Protein AF-A0A3D4UGI2-F1 (afdb_monomer)

Sequence (149 aa):
MNTDSVNMPDHPDFLCVGAQKAATSWLYGSLKRLPGLFLPVVKESHFFRETSVTPFAWAGGLRRGQSEKLLGVYRQRSDLTGEHRHIEAQLRHYSAELVDEAWYRQVFSFAEPGDLRGEVCPSYFGLPAYDIERVNAINPEVRIVLLVR

Radius of gyration: 15.58 Å; Cα contacts (8 Å, |Δi|>4): 209; chains: 1; bounding box: 32×45×43 Å

Foldseek 3Di:
DDPPPVPQFLAAQAEAQDAPPLCLVVVLVVQCPDPQADEQPQAALCVLQCPPPDHDPCNLVSQQVSLVVVLVVLVVCPPDDPVSVLNNVSSVLSNDPDDDVVSSSNSRVSDDPRHRYYHYHNNRVPRDPVSVVVSCVSPVSYHYHYRDD

Nearest PDB structures (foldseek):
  5txv-assembly4_V  TM=3.481E-01  e=2.092E+00  Escherichia coli K-12
  3qen-assembly1_A  TM=3.945E-01  e=4.616E+00  Homo sapiens
  9emk-assembly3_E  TM=4.107E-01  e=5.788E+00  Legionella pneumophila subsp. pneumophila
  6xxv-assembly1_C  TM=2.307E-01  e=4.123E+00  Homo sapiens

Structure (mmCIF, N/CA/C/O backbone):
data_AF-A0A3D4UGI2-F1
#
_entry.id   AF-A0A3D4UGI2-F1
#
loop_
_atom_site.group_PDB
_atom_site.id
_atom_site.type_symbol
_atom_site.label_atom_id
_atom_site.label_alt_id
_atom_site.label_comp_id
_atom_site.label_asym_id
_atom_site.label_entity_id
_atom_site.label_seq_id
_atom_site.pdbx_PDB_ins_code
_atom_site.Cartn_x
_atom_site.Cartn_y
_atom_site.Cartn_z
_atom_site.occupancy
_atom_site.B_iso_or_equiv
_atom_site.auth_seq_id
_atom_site.auth_comp_id
_atom_site.auth_asym_id
_atom_site.auth_atom_id
_atom_site.pdbx_PDB_model_num
ATOM 1 N N . MET A 1 1 ? 0.556 -27.754 25.413 1.00 35.12 1 MET A N 1
ATOM 2 C CA . MET A 1 1 ? -0.540 -26.792 25.175 1.00 35.12 1 MET A CA 1
ATOM 3 C C . MET A 1 1 ? -0.202 -26.089 23.876 1.00 35.12 1 MET A C 1
ATOM 5 O O . MET A 1 1 ? 0.853 -25.475 23.814 1.00 35.12 1 MET A O 1
ATOM 9 N N . ASN A 1 2 ? -0.991 -26.329 22.828 1.00 32.75 2 ASN A N 1
ATOM 10 C CA . ASN A 1 2 ? -0.714 -25.872 21.467 1.00 32.75 2 ASN A CA 1
ATOM 11 C C . ASN A 1 2 ? -0.847 -24.346 21.409 1.00 32.75 2 ASN A C 1
ATOM 13 O O . ASN A 1 2 ? -1.931 -23.817 21.641 1.00 32.75 2 ASN A O 1
ATOM 17 N N . THR A 1 3 ? 0.247 -23.642 21.134 1.00 37.59 3 THR A N 1
ATOM 18 C CA . THR A 1 3 ? 0.212 -22.234 20.732 1.00 37.59 3 THR A CA 1
ATOM 19 C C . THR A 1 3 ? -0.041 -22.185 19.232 1.00 37.59 3 THR A C 1
ATOM 21 O O . THR A 1 3 ? 0.847 -21.836 18.461 1.00 37.59 3 THR A O 1
ATOM 24 N N . ASP A 1 4 ? -1.254 -22.545 18.817 1.00 41.31 4 ASP A N 1
ATOM 25 C CA . ASP A 1 4 ? -1.754 -22.139 17.506 1.00 41.31 4 ASP A CA 1
ATOM 26 C C . ASP A 1 4 ? -2.159 -20.669 17.633 1.00 41.31 4 ASP A C 1
ATOM 28 O O . ASP A 1 4 ? -3.335 -20.313 17.717 1.00 41.31 4 ASP A O 1
ATOM 32 N N . SER A 1 5 ? -1.159 -19.789 17.734 1.00 43.00 5 SER A N 1
ATOM 33 C CA . SER A 1 5 ? -1.357 -18.391 17.386 1.00 43.00 5 SER A CA 1
ATOM 34 C C . SER A 1 5 ? -1.862 -18.405 15.952 1.00 43.00 5 SER A C 1
ATOM 36 O O . SER A 1 5 ? -1.110 -18.782 15.054 1.00 43.00 5 SER A O 1
ATOM 38 N N . VAL A 1 6 ? -3.140 -18.082 15.747 1.00 47.91 6 VAL A N 1
ATOM 39 C CA . VAL A 1 6 ? -3.711 -17.883 14.415 1.00 47.91 6 VAL A CA 1
ATOM 40 C C . VAL A 1 6 ? -2.777 -16.916 13.699 1.00 47.91 6 VAL A C 1
ATOM 42 O O . VAL A 1 6 ? -2.725 -15.738 14.050 1.00 47.91 6 VAL A O 1
ATOM 45 N N . ASN A 1 7 ? -1.964 -17.436 12.778 1.00 53.19 7 ASN A N 1
ATOM 46 C CA . ASN A 1 7 ? -1.005 -16.641 12.033 1.00 53.19 7 ASN A CA 1
ATOM 47 C C . ASN A 1 7 ? -1.842 -15.806 11.069 1.00 53.19 7 ASN A C 1
ATOM 49 O O . ASN A 1 7 ? -2.235 -16.285 10.004 1.00 53.19 7 ASN A O 1
ATOM 53 N N . MET A 1 8 ? -2.266 -14.623 11.518 1.00 57.88 8 MET A N 1
ATOM 54 C CA . MET A 1 8 ? -3.072 -13.744 10.689 1.00 57.88 8 MET A CA 1
ATOM 55 C C . MET A 1 8 ? -2.251 -13.405 9.450 1.00 57.88 8 MET A C 1
ATOM 57 O O . MET A 1 8 ? -1.097 -13.005 9.601 1.00 57.88 8 MET A O 1
ATOM 61 N N . PRO A 1 9 ? -2.808 -13.577 8.239 1.00 66.81 9 PRO A N 1
ATOM 62 C CA . PRO A 1 9 ? -2.036 -13.297 7.047 1.00 66.81 9 PRO A CA 1
ATOM 63 C C . PRO A 1 9 ? -1.581 -11.833 7.059 1.00 66.81 9 PRO A C 1
ATOM 65 O O . PRO A 1 9 ? -2.352 -10.912 7.328 1.00 66.81 9 PRO A O 1
ATOM 68 N N . ASP A 1 10 ? -0.307 -11.619 6.798 1.00 86.19 10 ASP A N 1
ATOM 69 C CA . ASP A 1 10 ? 0.351 -10.320 6.855 1.00 86.19 10 ASP A CA 1
ATOM 70 C C . ASP A 1 10 ? 0.540 -9.754 5.442 1.00 86.19 10 ASP A C 1
ATOM 72 O O . ASP A 1 10 ? 1.490 -9.049 5.159 1.00 86.19 10 ASP A O 1
ATOM 76 N N . HIS A 1 11 ? -0.356 -10.066 4.510 1.00 94.88 11 HIS A N 1
ATOM 77 C CA . HIS A 1 11 ? -0.230 -9.695 3.101 1.00 94.88 11 HIS A CA 1
ATOM 78 C C . HIS A 1 11 ? -1.545 -9.105 2.568 1.00 94.88 11 HIS A C 1
ATOM 80 O O . HIS A 1 11 ? -2.608 -9.332 3.155 1.00 94.88 11 HIS A O 1
ATOM 86 N N . PRO A 1 12 ? -1.525 -8.371 1.441 1.00 97.31 12 PRO A N 1
ATOM 87 C CA . PRO A 1 12 ? -2.756 -7.879 0.838 1.00 97.31 12 PRO A CA 1
ATOM 88 C C . PRO A 1 12 ? -3.548 -9.033 0.213 1.00 97.31 12 PRO A C 1
ATOM 90 O O . PRO A 1 12 ? -2.983 -9.922 -0.426 1.00 97.31 12 PRO A O 1
ATOM 93 N N . ASP A 1 13 ? -4.870 -8.996 0.347 1.00 97.81 13 ASP A N 1
ATOM 94 C CA . ASP A 1 13 ? -5.799 -9.877 -0.371 1.00 97.81 13 ASP A CA 1
ATOM 95 C C . ASP A 1 13 ? -6.139 -9.323 -1.761 1.00 97.81 13 ASP A C 1
ATOM 97 O O . ASP A 1 13 ? -6.565 -10.067 -2.650 1.00 97.81 13 ASP A O 1
ATOM 101 N N . PHE A 1 14 ? -5.960 -8.013 -1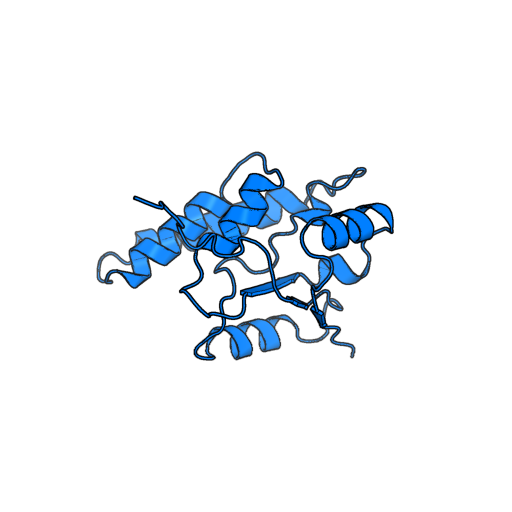.960 1.00 98.31 14 PHE A N 1
ATOM 102 C CA . PHE A 1 14 ? -6.104 -7.370 -3.259 1.00 98.31 14 PHE A CA 1
ATOM 103 C C . PHE A 1 14 ? -5.162 -6.178 -3.467 1.00 98.31 14 PHE A C 1
ATOM 105 O O . PHE A 1 14 ? -4.797 -5.464 -2.533 1.00 98.31 14 PHE A O 1
ATOM 112 N N . LEU A 1 15 ? -4.833 -5.914 -4.732 1.00 98.50 15 LEU A N 1
ATOM 113 C CA . LEU A 1 15 ? -4.073 -4.746 -5.171 1.00 98.50 15 LEU A CA 1
ATOM 114 C C . LEU A 1 15 ? -4.861 -3.978 -6.233 1.00 98.50 15 LEU A C 1
ATOM 116 O O . LEU A 1 15 ? -5.137 -4.496 -7.312 1.00 98.50 15 LEU A O 1
ATOM 120 N N . CYS A 1 16 ? -5.177 -2.712 -5.967 1.00 98.25 16 CYS A N 1
ATOM 121 C CA . CYS A 1 16 ? -5.625 -1.780 -6.995 1.00 98.25 16 CYS A CA 1
ATOM 122 C C . CYS A 1 16 ? -4.404 -1.140 -7.661 1.00 98.25 16 CYS A C 1
ATOM 124 O O . CYS A 1 16 ? -3.851 -0.149 -7.168 1.00 98.25 16 CYS A O 1
ATOM 126 N N . VAL A 1 17 ? -3.996 -1.709 -8.794 1.00 97.75 17 VAL A N 1
ATOM 127 C CA . VAL A 1 17 ? -2.712 -1.399 -9.442 1.00 97.75 17 VAL A CA 1
ATOM 128 C C . VAL A 1 17 ? -2.755 -0.177 -10.347 1.00 97.75 17 VAL A C 1
ATOM 130 O O . VAL A 1 17 ? -1.709 0.296 -10.772 1.00 97.75 17 VAL A O 1
ATOM 133 N N . GLY A 1 18 ? -3.931 0.383 -10.629 1.00 94.25 18 GLY A N 1
ATOM 134 C CA . GLY A 1 18 ? -4.053 1.590 -11.439 1.00 94.25 18 GLY A CA 1
ATOM 135 C C . GLY A 1 18 ? -5.311 1.600 -12.278 1.00 94.25 18 GLY A C 1
ATOM 136 O O . GLY A 1 18 ? -6.271 0.939 -11.902 1.00 94.25 18 GLY A O 1
ATOM 137 N N . ALA A 1 19 ? -5.337 2.352 -13.376 1.00 94.69 19 ALA A N 1
ATOM 138 C CA . ALA A 1 19 ? -4.281 3.220 -13.898 1.00 94.69 19 ALA A CA 1
ATOM 139 C C . ALA A 1 19 ? -4.194 4.568 -13.154 1.00 94.69 19 ALA A C 1
ATOM 141 O O . ALA A 1 19 ? -5.114 5.009 -12.452 1.00 94.69 19 ALA A O 1
ATOM 142 N N . GLN A 1 20 ? -3.061 5.258 -13.305 1.00 93.44 20 GLN A N 1
ATOM 143 C CA . GLN A 1 20 ? -2.950 6.649 -12.865 1.00 93.44 20 GLN A CA 1
ATOM 144 C C . GLN A 1 20 ? -4.040 7.503 -13.524 1.00 93.44 20 GLN A C 1
ATOM 146 O O . GLN A 1 20 ? -4.382 7.312 -14.685 1.00 93.44 20 GLN A O 1
ATOM 151 N N . LYS A 1 21 ? -4.590 8.460 -12.765 1.00 94.31 21 LYS A N 1
ATOM 152 C CA . LYS A 1 21 ? -5.687 9.350 -13.199 1.00 94.31 21 LYS A CA 1
ATOM 153 C C . LYS A 1 21 ? -7.021 8.644 -13.526 1.00 94.31 21 LYS A C 1
ATOM 155 O O . LYS A 1 21 ? -7.979 9.329 -13.877 1.00 94.31 21 LYS A O 1
ATOM 160 N N . ALA A 1 22 ? -7.152 7.341 -13.264 1.00 96.62 22 ALA A N 1
ATOM 161 C CA . ALA A 1 22 ? -8.402 6.581 -13.386 1.00 96.62 22 ALA A CA 1
ATOM 162 C C . ALA A 1 22 ? -9.242 6.563 -12.085 1.00 96.62 22 ALA A C 1
ATOM 164 O O . ALA A 1 22 ? -9.841 5.559 -11.728 1.00 96.62 22 ALA A O 1
ATOM 165 N N . ALA A 1 23 ? -9.258 7.671 -11.330 1.00 96.12 23 ALA A N 1
ATOM 166 C CA . ALA A 1 23 ? -10.054 7.836 -10.099 1.00 96.12 23 ALA A CA 1
ATOM 167 C C . ALA A 1 23 ? -9.755 6.857 -8.935 1.00 96.12 23 ALA A C 1
ATOM 169 O O . ALA A 1 23 ? -10.556 6.706 -8.013 1.00 96.12 23 ALA A O 1
ATOM 170 N N . THR A 1 24 ? -8.556 6.274 -8.881 1.00 97.19 24 THR A N 1
ATOM 171 C CA . THR A 1 24 ? -8.130 5.371 -7.789 1.00 97.19 24 THR A CA 1
ATOM 172 C C . THR A 1 24 ? -8.126 6.020 -6.399 1.00 97.19 24 THR A C 1
ATOM 174 O O . THR A 1 24 ? -8.302 5.334 -5.397 1.00 97.19 24 THR A O 1
ATOM 177 N N . SER A 1 25 ? -7.967 7.346 -6.300 1.00 96.69 25 SER A N 1
ATOM 178 C CA . SER A 1 25 ? -8.119 8.071 -5.027 1.00 96.69 25 SER A CA 1
ATOM 179 C C . SER A 1 25 ? -9.568 8.098 -4.530 1.00 96.69 25 SER A C 1
ATOM 181 O O . SER A 1 25 ? -9.789 8.003 -3.325 1.00 96.69 25 SER A O 1
ATOM 183 N N . TRP A 1 26 ? -10.550 8.196 -5.436 1.00 97.31 26 TRP A N 1
ATOM 184 C CA . TRP A 1 26 ? -11.964 8.086 -5.067 1.00 97.31 26 TRP A CA 1
ATOM 185 C C . TRP A 1 26 ? -12.276 6.667 -4.591 1.00 97.31 26 TRP A C 1
ATOM 187 O O . TRP A 1 26 ? -12.860 6.510 -3.523 1.00 97.31 26 TRP A O 1
ATOM 197 N N . LEU A 1 27 ? -11.799 5.646 -5.319 1.00 97.19 27 LEU A N 1
ATOM 198 C CA . LEU A 1 27 ? -11.950 4.247 -4.911 1.00 97.19 27 LEU A CA 1
ATOM 199 C C . LEU A 1 27 ? -11.351 4.001 -3.521 1.00 97.19 27 LEU A C 1
ATOM 201 O O . LEU A 1 27 ? -12.039 3.468 -2.660 1.00 97.19 27 LEU A O 1
ATOM 205 N N . TYR A 1 28 ? -10.106 4.436 -3.286 1.00 98.06 28 TYR A N 1
ATOM 206 C CA . TYR A 1 28 ? -9.448 4.332 -1.979 1.00 98.06 28 TYR A CA 1
ATOM 207 C C . TYR A 1 28 ? -10.313 4.941 -0.868 1.00 98.06 28 TYR A C 1
ATOM 209 O O . TYR A 1 28 ? -10.568 4.293 0.143 1.00 98.06 28 TYR A O 1
ATOM 217 N N . GLY A 1 29 ? -10.813 6.165 -1.071 1.00 97.38 29 GLY A N 1
ATOM 218 C CA . GLY A 1 29 ? -11.670 6.830 -0.093 1.00 97.38 29 GLY A CA 1
ATOM 219 C C . GLY A 1 29 ? -12.982 6.086 0.158 1.00 97.38 29 GLY A C 1
ATOM 220 O O . GLY A 1 29 ? -13.425 6.018 1.300 1.00 97.38 29 GLY A O 1
ATOM 221 N N . SER A 1 30 ? -13.600 5.529 -0.884 1.00 97.19 30 SER A N 1
ATOM 222 C CA . SER A 1 30 ? -14.836 4.749 -0.772 1.00 97.19 30 SER A CA 1
ATOM 223 C C . SER A 1 30 ? -14.628 3.426 -0.042 1.00 97.19 30 SER A C 1
ATOM 225 O O . SER A 1 30 ? -15.374 3.144 0.891 1.00 97.19 30 SER A O 1
ATOM 227 N N . LEU A 1 31 ? -13.596 2.661 -0.407 1.00 97.00 31 LEU A N 1
ATOM 228 C CA . LEU A 1 31 ? -13.285 1.370 0.210 1.00 97.00 31 LEU A CA 1
ATOM 229 C C . LEU A 1 31 ? -12.904 1.516 1.684 1.00 97.00 31 LEU A C 1
ATOM 231 O O . LEU A 1 31 ? -13.389 0.755 2.508 1.00 97.00 31 LEU A O 1
ATOM 235 N N . LYS A 1 32 ? -12.111 2.536 2.037 1.00 95.06 32 LYS A N 1
ATOM 236 C CA . LYS A 1 32 ? -11.637 2.759 3.415 1.00 95.06 32 LYS A CA 1
ATOM 237 C C . LYS A 1 32 ? -12.761 2.984 4.440 1.00 95.06 32 LYS A C 1
ATOM 239 O O . LYS A 1 32 ? -12.519 2.899 5.635 1.00 95.06 32 LYS A O 1
ATOM 244 N N . ARG A 1 33 ? -13.978 3.319 3.994 1.00 94.56 33 ARG A N 1
ATOM 245 C CA . ARG A 1 33 ? -15.149 3.508 4.869 1.00 94.56 33 ARG A CA 1
ATOM 246 C C . ARG A 1 33 ? -16.001 2.248 5.028 1.00 94.56 33 ARG A C 1
ATOM 248 O O . ARG A 1 33 ? -16.984 2.292 5.764 1.00 94.56 33 ARG A O 1
ATOM 255 N N . LEU A 1 34 ? -15.692 1.173 4.305 1.00 95.69 34 LEU A N 1
ATOM 256 C CA . LEU A 1 34 ? -16.458 -0.064 4.385 1.00 95.69 34 LEU A CA 1
ATOM 257 C C . LEU A 1 34 ? -16.048 -0.853 5.637 1.00 95.69 34 LEU A C 1
ATOM 259 O O . LEU A 1 34 ? -14.851 -1.013 5.875 1.00 95.69 34 LEU A O 1
ATOM 263 N N . PRO A 1 35 ? -17.009 -1.362 6.429 1.00 95.88 35 PRO A N 1
ATOM 264 C CA . PRO A 1 35 ? -16.692 -2.270 7.525 1.00 95.88 35 PRO A CA 1
ATOM 265 C C . PRO A 1 35 ? -16.126 -3.586 6.972 1.00 95.88 35 PRO A C 1
ATOM 267 O O . PRO A 1 35 ? -16.569 -4.053 5.921 1.00 95.88 35 PRO A O 1
ATOM 270 N N . GLY A 1 36 ? -15.176 -4.195 7.685 1.00 95.75 36 GLY A N 1
ATOM 271 C CA . GLY A 1 36 ? -14.553 -5.456 7.267 1.00 95.75 36 GLY A CA 1
ATOM 272 C C . GLY A 1 36 ? -13.479 -5.305 6.183 1.00 95.75 36 GLY A C 1
ATOM 273 O O . GLY A 1 36 ? -13.140 -6.289 5.525 1.00 95.75 36 GLY A O 1
ATOM 274 N N . LEU A 1 37 ? -12.991 -4.086 5.920 1.00 96.44 37 LEU A N 1
ATOM 275 C CA . LEU A 1 37 ? -11.967 -3.817 4.912 1.00 96.44 37 LEU A CA 1
ATOM 276 C C . LEU A 1 37 ? -10.871 -2.918 5.482 1.00 96.44 37 LEU A C 1
ATOM 278 O O . LEU A 1 37 ? -11.123 -1.794 5.916 1.00 96.44 37 LEU A O 1
ATOM 282 N N . PHE A 1 38 ? -9.630 -3.385 5.380 1.00 97.25 38 PHE A N 1
ATOM 283 C CA . PHE A 1 38 ? -8.445 -2.644 5.782 1.00 97.25 38 PHE A CA 1
ATOM 284 C C . PHE A 1 38 ? -7.709 -2.056 4.570 1.00 97.25 38 PHE A C 1
ATOM 286 O O . PHE A 1 38 ? -7.304 -2.769 3.647 1.00 97.25 38 PHE A O 1
ATOM 293 N N . LEU A 1 39 ? -7.485 -0.738 4.601 1.00 97.75 39 LEU A N 1
ATOM 294 C CA . LEU A 1 39 ? -6.547 -0.033 3.725 1.00 97.75 39 LEU A CA 1
ATOM 295 C C . LEU A 1 39 ? -5.583 0.801 4.578 1.00 97.75 39 LEU A C 1
ATOM 297 O O . LEU A 1 39 ? -6.058 1.593 5.404 1.00 97.75 39 LEU A O 1
ATOM 301 N N . PRO A 1 40 ? -4.262 0.729 4.330 1.00 95.94 40 PRO A N 1
ATOM 302 C CA . PRO A 1 40 ? -3.289 1.525 5.064 1.00 95.94 40 PRO A CA 1
ATOM 303 C C . PRO A 1 40 ? -3.576 3.023 4.996 1.00 95.94 40 PRO A C 1
ATOM 305 O O . PRO A 1 40 ? -4.082 3.547 3.994 1.00 95.94 40 PRO A O 1
ATOM 308 N N . VAL A 1 41 ? -3.224 3.745 6.062 1.00 95.25 41 VAL A N 1
ATOM 309 C CA . VAL A 1 41 ? -3.438 5.199 6.145 1.00 95.25 41 VAL A CA 1
ATOM 310 C C . VAL A 1 41 ? -2.656 5.956 5.072 1.00 95.25 41 VAL A C 1
ATOM 312 O O . VAL A 1 41 ? -3.165 6.940 4.531 1.00 95.25 41 VAL A O 1
ATOM 315 N N . VAL A 1 42 ? -1.460 5.478 4.734 1.00 95.88 42 VAL A N 1
ATOM 316 C CA . VAL A 1 42 ? -0.664 5.998 3.622 1.00 95.88 42 VAL A CA 1
ATOM 317 C C . VAL A 1 42 ? -1.072 5.262 2.349 1.00 95.88 42 VAL A C 1
ATOM 319 O O . VAL A 1 42 ? -0.792 4.077 2.175 1.00 95.88 42 VAL A O 1
ATOM 322 N N . LYS A 1 43 ? -1.756 5.974 1.450 1.00 95.19 43 LYS A N 1
ATOM 323 C CA . LYS A 1 43 ? -2.071 5.467 0.112 1.00 95.19 43 LYS A CA 1
ATOM 324 C C . LYS A 1 43 ? -0.783 5.417 -0.716 1.00 95.19 43 LYS A C 1
ATOM 326 O O . LYS A 1 43 ? 0.030 6.325 -0.629 1.00 95.19 43 LYS A O 1
ATOM 331 N N . GLU A 1 44 ? -0.659 4.408 -1.577 1.00 96.06 44 GLU A N 1
ATOM 332 C CA . GLU A 1 44 ? 0.504 4.207 -2.449 1.00 96.06 44 GLU A CA 1
ATOM 333 C C . GLU A 1 44 ? 1.803 4.023 -1.639 1.00 96.06 44 GLU A C 1
ATOM 335 O O . GLU A 1 44 ? 2.637 4.918 -1.561 1.00 96.06 44 GLU A O 1
ATOM 340 N N . SER A 1 45 ? 1.998 2.837 -1.044 1.00 94.94 45 SER A N 1
ATOM 341 C CA . SER A 1 45 ? 3.262 2.512 -0.357 1.00 94.94 45 SER A CA 1
ATOM 342 C C . SER A 1 45 ? 4.466 2.589 -1.298 1.00 94.94 45 SER A C 1
ATOM 344 O O . SER A 1 45 ? 5.572 2.881 -0.860 1.00 94.94 45 SER A O 1
ATOM 346 N N . HIS A 1 46 ? 4.241 2.332 -2.590 1.00 96.50 46 HIS A N 1
ATOM 347 C CA . HIS A 1 46 ? 5.274 2.229 -3.614 1.00 96.50 46 HIS A CA 1
ATOM 348 C C . HIS A 1 46 ? 6.333 1.159 -3.309 1.00 96.50 46 HIS A C 1
ATOM 350 O O . HIS A 1 46 ? 7.400 1.183 -3.920 1.00 96.50 46 HIS A O 1
ATOM 356 N N . PHE A 1 47 ? 6.034 0.191 -2.436 1.00 97.44 47 PHE A N 1
ATOM 357 C CA . PHE A 1 47 ? 6.967 -0.843 -1.993 1.00 97.44 47 PHE A CA 1
ATOM 358 C C . PHE A 1 47 ? 7.669 -1.551 -3.158 1.00 97.44 47 PHE A C 1
ATOM 360 O O . PHE A 1 47 ? 8.898 -1.564 -3.224 1.00 97.44 47 PHE A O 1
ATOM 367 N N . PHE A 1 48 ? 6.908 -2.064 -4.131 1.00 96.88 48 PHE A N 1
ATOM 368 C CA . PHE A 1 48 ? 7.483 -2.769 -5.284 1.00 96.88 48 PHE A CA 1
ATOM 369 C C . PHE A 1 48 ? 8.251 -1.846 -6.238 1.00 96.88 48 PHE A C 1
ATOM 371 O O . PHE A 1 48 ? 9.073 -2.319 -7.008 1.00 96.88 48 PHE A O 1
ATOM 378 N N . ARG A 1 49 ? 8.028 -0.524 -6.191 1.00 95.56 49 ARG A N 1
ATOM 379 C CA . ARG A 1 49 ? 8.811 0.456 -6.967 1.00 95.56 49 ARG A CA 1
ATOM 380 C C . ARG A 1 49 ? 10.104 0.848 -6.263 1.00 95.56 49 ARG A C 1
ATOM 382 O O . ARG A 1 49 ? 11.109 1.084 -6.927 1.00 95.56 49 ARG A O 1
ATOM 389 N N . GLU A 1 50 ? 10.069 0.930 -4.940 1.00 95.50 50 GLU A N 1
ATOM 390 C CA . GLU A 1 50 ? 11.214 1.262 -4.095 1.00 95.50 50 GLU A CA 1
ATOM 391 C C . GLU A 1 50 ? 12.207 0.102 -3.995 1.00 95.50 50 GLU A C 1
ATOM 393 O O . GLU A 1 50 ? 13.410 0.315 -4.050 1.00 95.50 50 GLU A O 1
ATOM 398 N N . THR A 1 51 ? 11.701 -1.125 -3.903 1.00 94.88 51 THR A N 1
ATOM 399 C CA . THR A 1 51 ? 12.512 -2.342 -3.737 1.00 94.88 51 THR A CA 1
ATOM 400 C C . THR A 1 51 ? 12.712 -3.114 -5.039 1.00 94.88 51 THR A C 1
ATOM 402 O O . THR A 1 51 ? 13.125 -4.270 -5.018 1.00 94.88 51 THR A O 1
ATOM 405 N N . SER A 1 52 ? 12.344 -2.517 -6.174 1.00 92.31 52 SER A N 1
ATOM 406 C CA . SER A 1 52 ? 12.552 -3.099 -7.502 1.00 92.31 52 SER A CA 1
ATOM 407 C C . SER A 1 52 ? 14.042 -3.359 -7.753 1.00 92.31 52 SER A C 1
ATOM 409 O O . SER A 1 52 ? 14.890 -2.667 -7.194 1.00 92.31 52 SER A O 1
ATOM 411 N N . VAL A 1 53 ? 14.382 -4.288 -8.652 1.00 87.06 53 VAL A N 1
ATOM 412 C CA . VAL A 1 53 ? 15.775 -4.477 -9.117 1.00 87.06 53 VAL A CA 1
ATOM 413 C C . VAL A 1 53 ? 16.334 -3.181 -9.713 1.00 87.06 53 VAL A C 1
ATOM 415 O O . VAL A 1 53 ? 17.521 -2.888 -9.576 1.00 87.06 53 VAL A O 1
ATOM 418 N N . THR A 1 54 ? 15.467 -2.374 -10.332 1.00 86.31 54 THR A N 1
ATOM 419 C CA . THR A 1 54 ? 15.769 -1.000 -10.746 1.00 86.31 54 THR A CA 1
ATOM 420 C C . THR A 1 54 ? 14.893 -0.021 -9.956 1.00 86.31 54 THR A C 1
ATOM 422 O O . THR A 1 54 ? 13.818 0.352 -10.439 1.00 86.31 54 THR A O 1
ATOM 425 N N . PRO A 1 55 ? 15.306 0.381 -8.736 1.00 87.94 55 PRO A N 1
ATOM 426 C CA . PRO A 1 55 ? 14.506 1.239 -7.873 1.00 87.94 55 PRO A CA 1
ATOM 427 C C . PRO A 1 55 ? 14.170 2.580 -8.511 1.00 87.94 55 PRO A C 1
ATOM 429 O O . PRO A 1 55 ? 15.015 3.245 -9.116 1.00 87.94 55 PRO A O 1
ATOM 432 N N . PHE A 1 56 ? 12.948 3.043 -8.279 1.00 89.88 56 PHE A N 1
ATOM 433 C CA . PHE A 1 56 ? 12.588 4.420 -8.578 1.00 89.88 56 PHE A CA 1
ATOM 434 C C . PHE A 1 56 ? 13.002 5.315 -7.411 1.00 89.88 56 PHE A C 1
ATOM 436 O O . PHE A 1 56 ? 12.406 5.247 -6.339 1.00 89.88 56 PHE A O 1
ATOM 443 N N . ALA A 1 57 ? 13.975 6.205 -7.632 1.00 88.56 57 ALA A N 1
ATOM 444 C CA . ALA A 1 57 ? 14.522 7.089 -6.594 1.00 88.56 57 ALA A CA 1
ATOM 445 C C . ALA A 1 57 ? 13.456 7.922 -5.849 1.00 88.56 57 ALA A C 1
ATOM 447 O O . ALA A 1 57 ? 13.642 8.295 -4.693 1.00 88.56 57 ALA A O 1
ATOM 448 N N . TRP A 1 58 ? 12.317 8.200 -6.493 1.00 91.94 58 TRP A N 1
ATOM 449 C CA . TRP A 1 58 ? 11.212 8.945 -5.893 1.00 91.94 58 TRP A CA 1
ATOM 450 C C . TRP A 1 58 ? 10.328 8.106 -4.956 1.00 91.94 58 TRP A C 1
ATOM 452 O O . TRP A 1 58 ? 9.653 8.688 -4.111 1.00 91.94 58 TRP A O 1
ATOM 462 N N . ALA A 1 59 ? 10.301 6.774 -5.077 1.00 93.25 59 ALA A N 1
ATOM 463 C CA . ALA A 1 59 ? 9.308 5.915 -4.420 1.00 93.25 59 ALA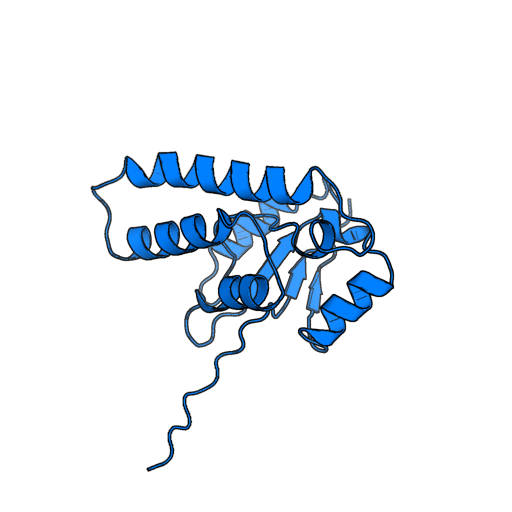 A CA 1
ATOM 464 C C . ALA A 1 59 ? 9.374 6.005 -2.889 1.00 93.25 59 ALA A C 1
ATOM 466 O O . ALA A 1 59 ? 8.402 6.420 -2.252 1.00 93.25 59 ALA A O 1
ATOM 467 N N . GLY A 1 60 ? 10.549 5.740 -2.311 1.00 93.50 60 GLY A N 1
ATOM 468 C CA . GLY A 1 60 ? 10.749 5.845 -0.864 1.00 93.50 60 GLY A CA 1
ATOM 469 C C . GLY A 1 60 ? 10.639 7.275 -0.336 1.00 93.50 60 GLY A C 1
ATOM 470 O O . GLY A 1 60 ? 10.199 7.494 0.792 1.00 93.50 60 GLY A O 1
ATOM 471 N N . GLY A 1 61 ? 10.992 8.274 -1.152 1.00 94.62 61 GLY A N 1
ATOM 472 C CA . GLY A 1 61 ? 10.810 9.687 -0.807 1.00 94.62 61 GLY A CA 1
ATOM 473 C C . GLY A 1 61 ? 9.333 10.082 -0.708 1.00 94.62 61 GLY A C 1
ATOM 474 O O . GLY A 1 61 ? 8.939 10.736 0.255 1.00 94.62 61 GLY A O 1
ATOM 475 N N . LEU A 1 62 ? 8.498 9.646 -1.659 1.00 94.44 62 LEU A N 1
ATOM 476 C CA . LEU A 1 62 ? 7.054 9.892 -1.624 1.00 94.44 62 LEU A CA 1
ATOM 477 C C . LEU A 1 62 ? 6.389 9.184 -0.445 1.00 94.44 62 LEU A C 1
ATOM 479 O O . LEU A 1 62 ? 5.596 9.814 0.254 1.00 94.44 62 LEU A O 1
ATOM 483 N N . ARG A 1 63 ? 6.729 7.913 -0.198 1.00 95.25 63 ARG A N 1
ATOM 484 C CA . ARG A 1 63 ? 6.209 7.138 0.938 1.00 95.25 63 ARG A CA 1
ATOM 485 C C . ARG A 1 63 ? 6.477 7.851 2.268 1.00 95.25 63 ARG A C 1
ATOM 487 O O . ARG A 1 63 ? 5.535 8.142 3.007 1.00 95.25 63 ARG A O 1
ATOM 494 N N . ARG A 1 64 ? 7.745 8.185 2.538 1.00 95.50 64 ARG A N 1
ATOM 495 C CA . ARG A 1 64 ? 8.165 8.853 3.783 1.00 95.50 64 ARG A CA 1
ATOM 496 C C . ARG A 1 64 ? 7.606 10.266 3.903 1.00 95.50 64 ARG A C 1
ATOM 498 O O . ARG A 1 64 ? 7.058 10.623 4.938 1.00 95.50 64 ARG A O 1
ATOM 505 N N . GLY A 1 65 ? 7.656 11.055 2.830 1.00 95.50 65 GLY A N 1
ATOM 506 C CA . GLY A 1 65 ? 7.119 12.416 2.847 1.00 95.50 65 GLY A CA 1
ATOM 507 C C . GLY A 1 65 ? 5.613 12.452 3.133 1.00 95.50 65 GLY A C 1
ATOM 508 O O . GLY A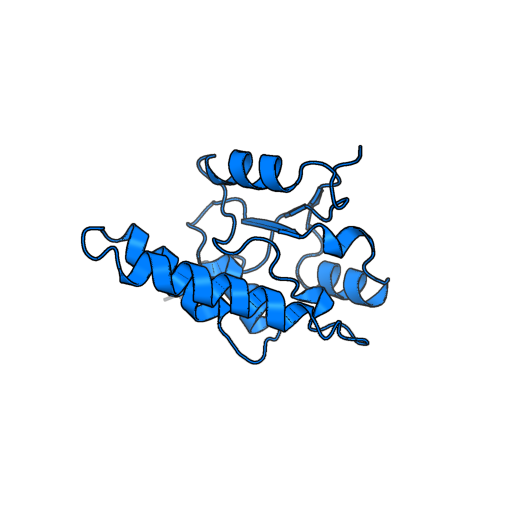 1 65 ? 5.134 13.328 3.855 1.00 95.50 65 GLY A O 1
ATOM 509 N N . GLN A 1 66 ? 4.851 11.481 2.614 1.00 94.88 66 GLN A N 1
ATOM 510 C CA . GLN A 1 66 ? 3.429 11.343 2.937 1.00 94.88 66 GLN A CA 1
ATOM 511 C C . GLN A 1 66 ? 3.204 10.948 4.399 1.00 94.88 66 GLN A C 1
ATOM 513 O O . GLN A 1 66 ? 2.342 11.541 5.057 1.00 94.88 66 GLN A O 1
ATOM 518 N N . SER A 1 67 ? 3.967 9.981 4.917 1.00 95.62 67 SER A N 1
ATOM 519 C CA . SER A 1 67 ? 3.814 9.525 6.299 1.00 95.62 67 SER A CA 1
ATOM 520 C C . SER A 1 67 ? 4.194 10.609 7.306 1.00 95.62 67 SER A C 1
ATOM 522 O O . SER A 1 67 ? 3.433 10.859 8.236 1.00 95.62 67 SER A O 1
ATOM 524 N N . GLU A 1 68 ? 5.295 11.328 7.083 1.00 94.75 68 GLU A N 1
ATOM 525 C CA . GLU A 1 68 ? 5.750 12.441 7.924 1.00 94.75 68 GLU A CA 1
ATOM 526 C C . GLU A 1 68 ? 4.741 13.591 7.949 1.00 94.75 68 GLU A C 1
ATOM 528 O O . GLU A 1 68 ? 4.398 14.100 9.021 1.00 94.75 68 GLU A O 1
ATOM 533 N N . LYS A 1 69 ? 4.206 13.966 6.778 1.00 94.12 69 LYS A N 1
ATOM 534 C CA . LYS A 1 69 ? 3.170 14.999 6.671 1.00 94.12 69 LYS A CA 1
ATOM 535 C C . LYS A 1 69 ? 1.937 14.632 7.493 1.00 94.12 69 LYS A C 1
ATOM 537 O O . LYS A 1 69 ? 1.428 15.465 8.242 1.00 94.12 69 LYS A O 1
ATOM 542 N N . LEU A 1 70 ? 1.444 13.401 7.351 1.00 92.25 70 LEU A N 1
ATOM 543 C CA . LEU A 1 70 ? 0.283 12.928 8.104 1.00 92.25 70 LEU A CA 1
ATOM 544 C C . LEU A 1 70 ? 0.599 12.831 9.598 1.00 92.25 70 LEU A C 1
ATOM 546 O O . LEU A 1 70 ? -0.197 13.283 10.415 1.00 92.25 70 LEU A O 1
ATOM 550 N N . LEU A 1 71 ? 1.779 12.335 9.968 1.00 91.56 71 LEU A N 1
ATOM 551 C CA . LEU A 1 71 ? 2.194 12.212 11.362 1.00 91.56 71 LEU A CA 1
ATOM 552 C C . LEU A 1 71 ? 2.231 13.574 12.063 1.00 91.56 71 LEU A C 1
ATOM 554 O O . LEU A 1 71 ? 1.797 13.682 13.208 1.00 91.56 71 LEU A O 1
ATOM 558 N N . GLY A 1 72 ? 2.683 14.625 11.372 1.00 90.38 72 GLY A N 1
ATOM 559 C CA . GLY A 1 72 ? 2.637 15.998 11.878 1.00 90.38 72 GLY A CA 1
ATOM 560 C C . GLY A 1 72 ? 1.216 16.487 12.178 1.00 90.38 72 GLY A C 1
ATOM 561 O O . GLY A 1 72 ? 1.000 17.123 13.206 1.00 90.38 72 GLY A O 1
ATOM 562 N N . VAL A 1 73 ? 0.241 16.144 11.328 1.00 87.94 73 VAL A N 1
ATOM 563 C CA . VAL A 1 73 ? -1.178 16.492 11.535 1.00 87.94 73 VAL A CA 1
ATOM 564 C C . VAL A 1 73 ? -1.768 15.738 12.726 1.00 87.94 73 VAL A C 1
ATOM 566 O O . VAL A 1 73 ? -2.449 16.341 13.550 1.00 87.94 73 VAL A O 1
ATOM 569 N N . TYR A 1 74 ? -1.503 14.433 12.829 1.00 84.69 74 TYR A N 1
ATOM 570 C CA . TYR A 1 74 ? -2.055 13.591 13.893 1.00 84.69 74 TYR A CA 1
ATOM 571 C C . TYR A 1 74 ? -1.437 13.932 15.259 1.00 84.69 74 TYR A C 1
ATOM 573 O O . TYR A 1 74 ? -2.152 14.106 16.235 1.00 84.69 74 TYR A O 1
ATOM 581 N N . ARG A 1 75 ? -0.131 14.214 15.347 1.00 83.50 75 ARG A N 1
ATOM 582 C CA . ARG A 1 75 ? 0.507 14.637 16.614 1.00 83.50 75 ARG A CA 1
ATOM 583 C C . ARG A 1 75 ? -0.103 15.889 17.255 1.00 83.50 75 ARG A C 1
ATOM 585 O O . ARG A 1 75 ? 0.016 16.060 18.463 1.00 83.50 75 ARG A O 1
ATOM 592 N N . GLN A 1 76 ? -0.721 16.764 16.465 1.00 81.75 76 GLN A N 1
ATOM 593 C CA . GLN A 1 76 ? -1.363 17.986 16.960 1.00 81.75 76 GLN A CA 1
ATOM 594 C C . GLN A 1 76 ? -2.792 17.753 17.478 1.00 81.75 76 GLN A C 1
ATOM 596 O O . GLN A 1 76 ? -3.379 18.662 18.059 1.00 81.75 76 GLN A O 1
ATOM 601 N N . ARG A 1 77 ? -3.355 16.554 17.281 1.00 74.19 77 ARG A N 1
ATOM 602 C CA . ARG A 1 77 ? -4.710 16.168 17.694 1.00 74.19 77 ARG A CA 1
ATOM 603 C C . ARG A 1 77 ? -4.647 15.247 18.913 1.00 74.19 77 ARG A C 1
ATOM 605 O O . ARG A 1 77 ? -4.836 14.039 18.821 1.00 74.19 77 ARG A O 1
ATOM 612 N N . SER A 1 78 ? -4.299 15.825 20.062 1.00 56.72 78 SER A N 1
ATOM 613 C CA . SER A 1 78 ? -4.161 15.117 21.345 1.00 56.72 78 SER A CA 1
ATOM 614 C C . SER A 1 78 ? -5.497 14.777 22.022 1.00 56.72 78 SER A C 1
ATOM 616 O O . SER A 1 78 ? -5.509 14.161 23.085 1.00 56.72 78 SER A O 1
ATOM 618 N N . ASP A 1 79 ? -6.617 15.170 21.419 1.00 64.38 79 ASP A N 1
ATOM 619 C CA . ASP A 1 79 ? -7.982 15.030 21.922 1.00 64.38 79 ASP A CA 1
ATOM 620 C C . ASP A 1 79 ? -8.633 13.668 21.609 1.00 64.38 79 ASP A C 1
ATOM 622 O O . ASP A 1 79 ? -9.755 13.412 22.046 1.00 64.38 79 ASP A O 1
ATOM 626 N N . LEU A 1 80 ? -7.947 12.773 20.883 1.00 55.56 80 LEU A N 1
ATOM 627 C CA . LEU A 1 80 ? -8.558 11.577 20.291 1.00 55.56 80 LEU A CA 1
ATOM 628 C C . LEU A 1 80 ? -7.978 10.239 20.800 1.00 55.56 80 LEU A C 1
ATOM 630 O O . LEU A 1 80 ? -6.818 10.104 21.178 1.00 55.56 80 LEU A O 1
ATOM 634 N N . THR A 1 81 ? -8.874 9.252 20.820 1.00 64.75 81 THR A N 1
ATOM 635 C CA . THR A 1 81 ? -8.902 7.950 21.514 1.00 64.75 81 THR A CA 1
ATOM 636 C C . THR A 1 81 ? -7.945 6.873 20.940 1.00 64.75 81 THR A C 1
ATOM 638 O O . THR A 1 81 ? -6.926 7.175 20.327 1.00 64.75 81 THR A O 1
ATOM 641 N N . GLY A 1 82 ? -8.220 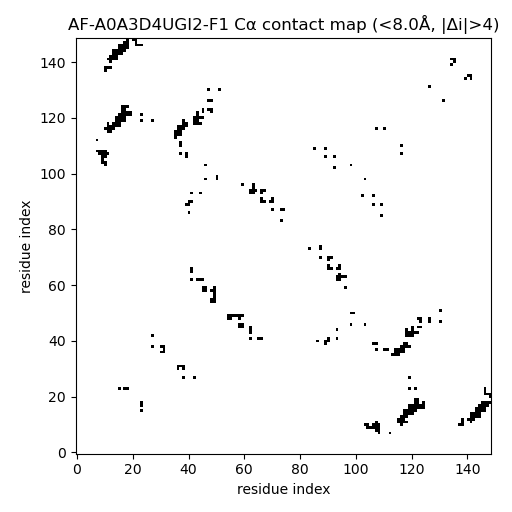5.575 21.165 1.00 65.19 82 GLY A N 1
ATOM 642 C CA . GLY A 1 82 ? -7.382 4.448 20.712 1.00 65.19 82 GLY A CA 1
ATOM 643 C C . GLY A 1 82 ? -7.158 4.356 19.195 1.00 65.19 82 GLY A C 1
ATOM 644 O O . GLY A 1 82 ? -6.082 3.931 18.777 1.00 65.19 82 GLY A O 1
ATOM 645 N N . GLU A 1 83 ? -8.105 4.833 18.384 1.00 76.75 83 GLU A N 1
ATOM 646 C CA . GLU A 1 83 ? -7.981 4.916 16.918 1.00 76.75 83 GLU A CA 1
ATOM 647 C C . GLU A 1 83 ? -6.793 5.801 16.499 1.00 76.75 83 GLU A C 1
ATOM 649 O O . GLU A 1 83 ? -6.049 5.479 15.572 1.00 76.75 83 GLU A O 1
ATOM 654 N N . HIS A 1 84 ? -6.539 6.874 17.253 1.00 80.25 84 HIS A N 1
ATOM 655 C CA . HIS A 1 84 ? -5.430 7.787 17.000 1.00 80.25 84 HIS A CA 1
ATOM 656 C C . HIS A 1 84 ? -4.069 7.100 17.156 1.00 80.25 84 HIS A C 1
ATOM 658 O O . HIS A 1 84 ? -3.196 7.235 16.298 1.00 80.25 84 HIS A O 1
ATOM 664 N N . ARG A 1 85 ? -3.901 6.305 18.224 1.00 83.44 85 ARG A N 1
ATOM 665 C CA . ARG A 1 85 ? -2.664 5.541 18.464 1.00 83.44 85 ARG A CA 1
ATOM 666 C C . ARG A 1 85 ? -2.410 4.516 17.366 1.00 83.44 85 ARG A C 1
ATOM 668 O O . ARG A 1 85 ? -1.265 4.331 16.963 1.00 83.44 85 ARG A O 1
ATOM 675 N N . HIS A 1 86 ? -3.468 3.871 16.881 1.00 88.50 86 HIS A N 1
ATOM 676 C CA . HIS A 1 86 ? -3.371 2.899 15.800 1.00 88.50 86 HIS A CA 1
ATOM 677 C C . HIS A 1 86 ? -2.901 3.560 14.490 1.00 88.50 86 HIS A C 1
ATOM 679 O O . HIS A 1 86 ? -1.961 3.084 13.852 1.00 88.50 86 HIS A O 1
ATOM 685 N N . ILE A 1 87 ? -3.479 4.712 14.132 1.00 91.31 87 ILE A N 1
ATOM 686 C CA . ILE A 1 87 ? -3.052 5.491 12.961 1.00 91.31 87 ILE A CA 1
ATOM 687 C C . ILE A 1 87 ? -1.606 5.980 13.115 1.00 91.31 87 ILE A C 1
ATOM 689 O O . ILE A 1 87 ? -0.812 5.873 12.182 1.00 91.31 87 ILE A O 1
ATOM 693 N N . GLU A 1 88 ? -1.234 6.488 14.289 1.00 91.88 88 GLU A N 1
ATOM 694 C CA . GLU A 1 88 ? 0.129 6.951 14.550 1.00 91.88 88 GLU A CA 1
ATOM 695 C C . GLU A 1 88 ? 1.162 5.824 14.398 1.00 91.88 88 GLU A C 1
ATOM 697 O O . GLU A 1 88 ? 2.229 6.041 13.818 1.00 91.88 88 GLU A O 1
ATOM 702 N N . ALA A 1 89 ? 0.845 4.615 14.870 1.00 92.75 89 ALA A N 1
ATOM 703 C CA . ALA A 1 89 ? 1.709 3.448 14.727 1.00 92.75 89 ALA A CA 1
ATOM 704 C C . ALA A 1 89 ? 1.935 3.079 13.251 1.00 92.75 89 ALA A C 1
ATOM 706 O O . ALA A 1 89 ? 3.084 2.884 12.849 1.00 92.75 89 ALA A O 1
ATOM 707 N N . GLN A 1 90 ? 0.878 3.086 12.426 1.00 95.38 90 GLN A N 1
ATOM 708 C CA . GLN A 1 90 ? 1.015 2.914 10.975 1.00 95.38 90 GLN A CA 1
ATOM 709 C C . GLN A 1 90 ? 1.923 3.992 10.373 1.00 95.38 90 GLN A C 1
ATOM 711 O O . GLN A 1 90 ? 2.856 3.688 9.638 1.00 95.38 90 GLN A O 1
ATOM 716 N N . LEU A 1 91 ? 1.693 5.267 10.697 1.00 96.06 91 LEU A N 1
ATOM 717 C CA . LEU A 1 91 ? 2.480 6.369 10.137 1.00 96.06 91 LEU A CA 1
ATOM 718 C C . LEU A 1 91 ? 3.968 6.272 10.504 1.00 96.06 91 LEU A C 1
ATOM 720 O O . LEU A 1 91 ? 4.819 6.516 9.652 1.00 96.06 91 LEU A O 1
ATOM 724 N N . ARG A 1 92 ? 4.287 5.861 11.738 1.00 95.06 92 ARG A N 1
ATOM 725 C CA . ARG A 1 92 ? 5.668 5.601 12.178 1.00 95.06 92 ARG A CA 1
ATOM 726 C C . ARG A 1 92 ? 6.302 4.442 11.414 1.00 95.06 92 ARG A C 1
ATOM 728 O O . ARG A 1 92 ? 7.443 4.578 10.984 1.00 95.06 92 ARG A O 1
ATOM 735 N N . HIS A 1 93 ? 5.560 3.354 11.197 1.00 96.69 93 HIS A N 1
ATOM 736 C CA . HIS A 1 93 ? 6.003 2.233 10.360 1.00 96.69 93 HIS A CA 1
ATOM 737 C C . HIS A 1 93 ? 6.335 2.696 8.936 1.00 96.69 93 HIS A C 1
ATOM 739 O O . HIS A 1 93 ? 7.392 2.381 8.393 1.00 96.69 93 HIS A O 1
ATOM 745 N N . TYR A 1 94 ? 5.481 3.540 8.354 1.00 97.00 94 TYR A N 1
ATOM 746 C CA . TYR A 1 94 ? 5.685 4.086 7.014 1.00 97.00 94 TYR A CA 1
ATOM 747 C C . TYR A 1 94 ? 6.850 5.073 6.882 1.00 97.00 94 TYR A C 1
ATOM 749 O O . TYR A 1 94 ? 7.316 5.295 5.764 1.00 97.00 94 TYR A O 1
ATOM 757 N N . SER A 1 95 ? 7.349 5.632 7.984 1.00 95.88 95 SER A N 1
ATOM 758 C CA . SER A 1 95 ? 8.517 6.521 7.996 1.00 95.88 95 SER A CA 1
ATOM 759 C C . SER A 1 95 ? 9.863 5.785 7.956 1.00 95.88 95 SER A C 1
ATOM 761 O O . SER A 1 95 ? 10.898 6.447 7.969 1.00 95.88 95 SER A O 1
ATOM 763 N N . ALA A 1 96 ? 9.878 4.448 7.891 1.00 95.75 96 ALA A N 1
ATOM 764 C CA . ALA A 1 96 ? 11.110 3.665 7.796 1.00 95.75 96 ALA A CA 1
ATOM 765 C C . ALA A 1 96 ? 11.991 4.108 6.612 1.00 95.75 96 ALA A C 1
ATOM 767 O O . ALA A 1 96 ? 11.497 4.310 5.496 1.00 95.75 96 ALA A O 1
ATOM 768 N N . GLU A 1 97 ? 13.295 4.256 6.860 1.00 93.69 97 GLU A N 1
ATOM 769 C CA . GLU A 1 97 ? 14.274 4.680 5.853 1.00 93.69 97 GLU A CA 1
ATOM 770 C C . GLU A 1 97 ? 14.509 3.604 4.792 1.00 93.69 97 GLU A C 1
ATOM 772 O O . GLU A 1 97 ? 14.482 3.905 3.602 1.00 93.69 97 GLU A O 1
ATOM 777 N N . LEU A 1 98 ? 14.680 2.359 5.235 1.00 93.25 98 LEU A N 1
ATOM 778 C CA . LEU A 1 98 ? 14.828 1.178 4.395 1.00 93.25 98 LEU A CA 1
ATOM 779 C C . LEU A 1 98 ? 13.657 0.234 4.644 1.00 93.25 98 LEU A C 1
ATOM 781 O O . LEU A 1 98 ? 13.133 0.168 5.757 1.00 93.25 98 LEU A O 1
ATOM 785 N N . VAL A 1 99 ? 13.258 -0.486 3.600 1.00 96.38 99 VAL A N 1
ATOM 786 C CA . VAL A 1 99 ? 12.119 -1.402 3.636 1.00 96.38 99 VAL A CA 1
ATOM 787 C C . VAL A 1 99 ? 12.457 -2.710 2.939 1.00 96.38 99 VAL A C 1
ATOM 789 O O . VAL A 1 99 ? 13.183 -2.737 1.946 1.00 96.38 99 VAL A O 1
ATOM 792 N N . ASP A 1 100 ? 11.895 -3.790 3.459 1.00 95.62 100 ASP A N 1
ATOM 793 C CA . ASP A 1 100 ? 11.992 -5.145 2.936 1.00 95.62 100 ASP A CA 1
ATOM 794 C C . ASP A 1 100 ? 10.611 -5.823 2.959 1.00 95.62 100 ASP A C 1
ATOM 796 O O . ASP A 1 100 ? 9.583 -5.189 3.217 1.00 95.62 100 ASP A O 1
ATOM 800 N N . GLU A 1 101 ? 10.561 -7.117 2.650 1.00 95.44 101 GLU A N 1
ATOM 801 C CA . 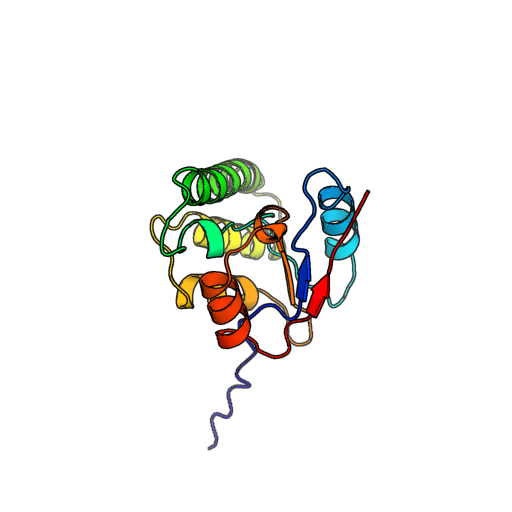GLU A 1 101 ? 9.299 -7.857 2.659 1.00 95.44 101 GLU A CA 1
ATOM 802 C C . GLU A 1 101 ? 8.669 -7.930 4.058 1.00 95.44 101 GLU A C 1
ATOM 804 O O . GLU A 1 101 ? 7.449 -7.840 4.167 1.00 95.44 101 GLU A O 1
ATOM 809 N N . ALA A 1 102 ? 9.465 -8.029 5.127 1.00 95.44 102 ALA A N 1
ATOM 810 C CA . ALA A 1 102 ? 8.940 -8.044 6.492 1.00 95.44 102 ALA A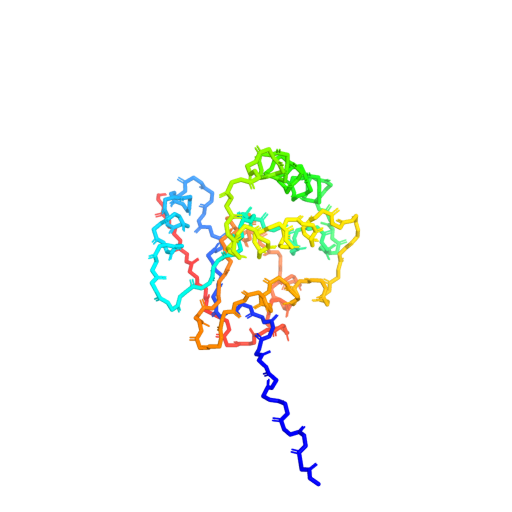 CA 1
ATOM 811 C C . ALA A 1 102 ? 8.263 -6.709 6.836 1.00 95.44 102 ALA A C 1
ATOM 813 O O . ALA A 1 102 ? 7.158 -6.688 7.383 1.00 95.44 102 ALA A O 1
ATOM 814 N N . TRP A 1 103 ? 8.874 -5.591 6.432 1.00 96.69 103 TRP A N 1
ATOM 815 C CA . TRP A 1 103 ? 8.252 -4.274 6.521 1.00 96.69 103 TRP A CA 1
ATOM 816 C C . TRP A 1 103 ? 6.938 -4.219 5.736 1.00 96.69 103 TRP A C 1
ATOM 818 O O . TRP A 1 103 ? 5.933 -3.735 6.262 1.00 96.69 103 TRP A O 1
ATOM 828 N N . TYR A 1 104 ? 6.922 -4.727 4.498 1.00 97.56 104 TYR A N 1
ATOM 829 C CA . TYR A 1 104 ? 5.713 -4.727 3.671 1.00 97.56 104 TYR A CA 1
ATOM 830 C C . TYR A 1 104 ? 4.604 -5.553 4.307 1.00 97.56 104 TYR A C 1
ATOM 832 O O . TYR A 1 104 ? 3.449 -5.141 4.310 1.00 97.56 104 TYR A O 1
ATOM 840 N N . ARG A 1 105 ? 4.959 -6.686 4.908 1.00 96.25 105 ARG A N 1
ATOM 841 C CA . ARG A 1 105 ? 4.005 -7.563 5.569 1.00 96.25 105 ARG A CA 1
ATOM 842 C C . ARG A 1 105 ? 3.370 -6.925 6.805 1.00 96.25 105 ARG A C 1
ATOM 844 O O . ARG A 1 105 ? 2.150 -6.905 6.978 1.00 96.25 105 ARG A O 1
ATOM 851 N N . GLN A 1 106 ? 4.189 -6.266 7.619 1.00 95.44 106 GLN A N 1
ATOM 852 C CA . GLN A 1 106 ? 3.725 -5.542 8.802 1.00 95.44 106 GLN A CA 1
ATOM 853 C C . GLN A 1 106 ? 2.741 -4.401 8.474 1.00 95.44 106 GLN A C 1
ATOM 855 O O . GLN A 1 106 ? 1.931 -4.030 9.320 1.00 95.44 106 GLN A O 1
ATOM 860 N N . VAL A 1 107 ? 2.723 -3.869 7.244 1.00 96.81 107 VAL A N 1
ATOM 861 C CA . VAL A 1 107 ? 1.681 -2.912 6.819 1.00 96.81 107 VAL A CA 1
ATOM 862 C C . VAL A 1 107 ? 0.274 -3.499 6.981 1.00 96.81 107 VAL A C 1
ATOM 864 O O . VAL A 1 107 ? -0.653 -2.774 7.340 1.00 96.81 107 VAL A O 1
ATOM 867 N N . PHE A 1 108 ? 0.106 -4.800 6.743 1.00 96.69 108 PHE A N 1
ATOM 868 C CA . PHE A 1 108 ? -1.193 -5.472 6.775 1.00 96.69 108 PHE A CA 1
ATOM 869 C C . PHE A 1 108 ? -1.503 -6.128 8.121 1.00 96.69 108 PHE A C 1
ATOM 871 O O . PHE A 1 108 ? -2.652 -6.490 8.361 1.00 96.69 108 PHE A O 1
ATOM 878 N N . SER A 1 109 ? -0.531 -6.201 9.039 1.00 94.38 109 SER A N 1
ATOM 879 C CA . SER A 1 109 ? -0.767 -6.662 10.415 1.00 94.38 109 SER A CA 1
ATOM 880 C C . SER A 1 109 ? -1.535 -5.647 11.271 1.00 94.38 109 SER A C 1
ATOM 882 O O . SER A 1 109 ? -1.858 -5.930 12.420 1.00 94.38 109 SER A O 1
ATOM 884 N N . PHE A 1 110 ? -1.788 -4.447 10.740 1.00 93.62 110 PHE A N 1
ATOM 885 C CA . PHE A 1 110 ? -2.651 -3.436 11.352 1.00 93.62 110 PHE A CA 1
ATOM 886 C C . PHE A 1 110 ? -4.149 -3.674 11.073 1.00 93.62 110 PHE A C 1
ATOM 888 O O . PHE A 1 110 ? -4.977 -2.939 11.597 1.00 93.62 110 PHE A O 1
ATOM 895 N N . ALA A 1 111 ? -4.508 -4.658 10.248 1.00 94.50 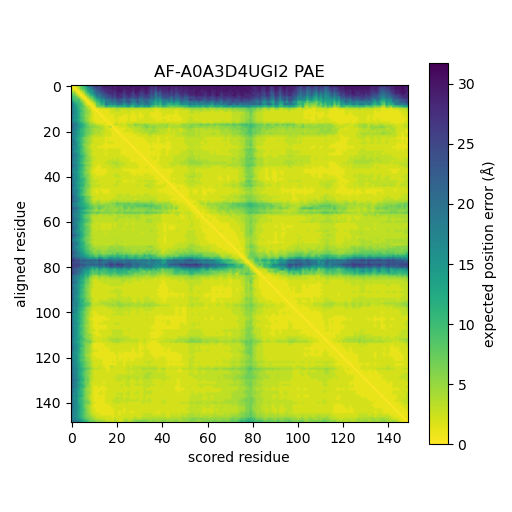111 ALA A N 1
ATOM 896 C CA . ALA A 1 111 ? -5.900 -5.035 10.022 1.00 94.50 111 ALA A CA 1
ATOM 897 C C . ALA A 1 111 ? -6.497 -5.761 11.239 1.00 94.50 111 ALA A C 1
ATOM 899 O O . ALA A 1 111 ? -5.780 -6.466 11.955 1.00 94.50 111 ALA A O 1
ATOM 900 N N . GLU A 1 112 ? -7.808 -5.633 11.450 1.00 92.50 112 GLU A N 1
ATOM 901 C CA . GLU A 1 112 ? -8.499 -6.424 12.468 1.00 92.50 112 GLU A CA 1
ATOM 902 C C . GLU A 1 112 ? -8.731 -7.864 11.969 1.00 92.50 112 GLU A C 1
ATOM 904 O O . GLU A 1 112 ? -8.808 -8.110 10.757 1.00 92.50 112 GLU A O 1
ATOM 909 N N . PRO A 1 113 ? -8.866 -8.853 12.873 1.00 91.31 113 PRO A N 1
ATOM 910 C CA . PRO A 1 113 ? -9.164 -10.224 12.478 1.00 91.31 113 PRO A CA 1
ATOM 911 C C . PRO A 1 113 ? -10.419 -10.321 11.599 1.00 91.31 113 PRO A C 1
ATOM 913 O O . PRO A 1 113 ? -11.519 -9.970 12.019 1.00 91.31 113 PRO A O 1
ATOM 916 N N . GLY A 1 114 ? -10.253 -10.857 10.388 1.00 91.44 114 GLY A N 1
ATOM 917 C CA . GLY A 1 114 ? -11.337 -11.045 9.419 1.00 91.44 114 GLY A CA 1
ATOM 918 C C . GLY A 1 114 ? -11.501 -9.913 8.401 1.00 91.44 114 GLY A C 1
ATOM 919 O O . GLY A 1 114 ? -12.277 -10.084 7.461 1.00 91.44 114 GLY A O 1
ATOM 920 N N . ASP A 1 115 ? -10.764 -8.807 8.534 1.00 95.44 115 ASP A N 1
ATOM 921 C CA . ASP A 1 115 ? -10.749 -7.754 7.519 1.00 95.44 115 ASP A CA 1
ATOM 922 C C . ASP A 1 115 ? -10.154 -8.253 6.196 1.00 95.44 115 ASP A C 1
ATOM 9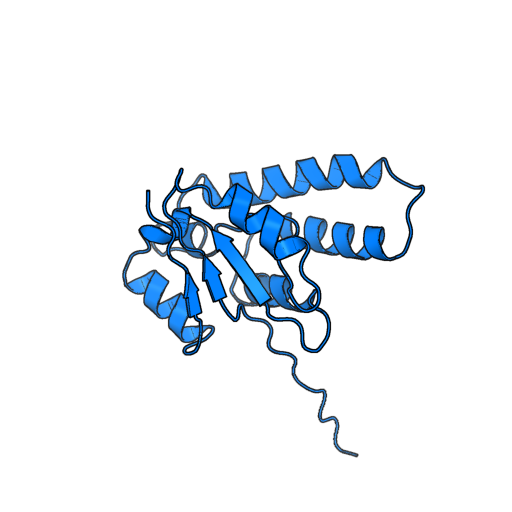24 O O . ASP A 1 115 ? -9.131 -8.943 6.156 1.00 95.44 115 ASP A O 1
ATOM 928 N N . LEU A 1 116 ? -10.751 -7.814 5.087 1.00 96.88 116 LEU A N 1
ATOM 929 C CA . LEU A 1 116 ? -10.140 -7.917 3.769 1.00 96.88 116 LEU A CA 1
ATOM 930 C C . LEU A 1 116 ? -9.074 -6.824 3.617 1.00 96.88 116 LEU A C 1
ATOM 932 O O . LEU A 1 116 ? -9.385 -5.632 3.655 1.00 96.88 116 LEU A O 1
ATOM 936 N N . ARG A 1 117 ? -7.817 -7.210 3.404 1.00 97.81 117 ARG A N 1
ATOM 937 C CA . ARG A 1 117 ? -6.677 -6.288 3.306 1.00 97.81 117 ARG A CA 1
ATOM 938 C C . ARG A 1 117 ? -6.426 -5.886 1.866 1.00 97.81 117 ARG A C 1
ATOM 940 O O . ARG A 1 117 ? -6.369 -6.738 0.979 1.00 97.81 117 ARG A O 1
ATOM 947 N N . GLY A 1 118 ? -6.185 -4.604 1.626 1.00 97.75 118 GLY A N 1
ATOM 948 C CA . GLY A 1 118 ? -5.827 -4.139 0.293 1.00 97.75 118 GLY A CA 1
ATOM 949 C C . GLY A 1 118 ? -4.765 -3.064 0.251 1.00 97.75 118 GLY A C 1
ATOM 950 O O . GLY A 1 118 ? -4.478 -2.381 1.231 1.00 97.75 118 GLY A O 1
ATOM 951 N N . GLU A 1 119 ? -4.237 -2.857 -0.948 1.00 98.12 119 GLU A N 1
ATOM 952 C CA . GLU A 1 119 ? -3.426 -1.691 -1.264 1.00 98.12 119 GLU A CA 1
ATOM 953 C C . GLU A 1 119 ? -3.914 -1.032 -2.552 1.00 98.12 119 GLU A C 1
ATOM 955 O O . GLU A 1 119 ? -4.266 -1.689 -3.530 1.00 98.12 119 GLU A O 1
ATOM 960 N N . VAL A 1 120 ? -3.908 0.300 -2.569 1.00 98.44 120 VAL A N 1
ATOM 961 C CA . VAL A 1 120 ? -4.146 1.087 -3.778 1.00 98.44 120 VAL A CA 1
ATOM 962 C C . VAL A 1 120 ? -2.847 1.788 -4.143 1.00 98.44 120 VAL A C 1
ATOM 964 O O . VAL A 1 120 ? -2.473 2.764 -3.493 1.00 98.44 120 VAL A O 1
ATOM 967 N N . CYS A 1 121 ? -2.174 1.311 -5.190 1.00 97.75 121 CYS A N 1
ATOM 968 C CA . CYS A 1 121 ? -0.953 1.909 -5.722 1.00 97.75 121 CYS A CA 1
ATOM 969 C C . CYS A 1 121 ? -1.001 1.922 -7.262 1.00 97.75 121 CYS A C 1
ATOM 971 O O . CYS A 1 121 ? -0.524 0.996 -7.913 1.00 97.75 121 CYS A O 1
ATOM 973 N N . PRO A 1 122 ? -1.546 2.989 -7.878 1.00 97.31 122 PRO A N 1
ATOM 974 C CA . PRO A 1 122 ? -1.689 3.121 -9.329 1.00 97.31 122 PRO A CA 1
ATOM 975 C C . PRO A 1 122 ? -0.385 3.054 -10.120 1.00 97.31 122 PRO A C 1
ATOM 977 O O . PRO A 1 122 ? -0.397 2.857 -11.333 1.00 97.31 122 PRO A O 1
ATOM 980 N N . SER A 1 123 ? 0.746 3.275 -9.446 1.00 95.00 123 SER A N 1
ATOM 981 C CA . SER A 1 123 ? 2.058 3.114 -10.059 1.00 95.00 123 SER A CA 1
ATOM 982 C C . SER A 1 123 ? 2.377 1.654 -10.382 1.00 95.00 123 SER A C 1
ATOM 984 O O . SER A 1 123 ? 3.279 1.422 -11.179 1.00 95.00 123 SER A O 1
ATOM 986 N N . TYR A 1 124 ? 1.663 0.674 -9.818 1.00 96.88 124 TYR A N 1
ATOM 987 C CA . TYR A 1 124 ? 1.932 -0.743 -10.066 1.00 96.88 124 TYR A CA 1
ATOM 988 C C . TYR A 1 124 ? 1.426 -1.254 -11.415 1.00 96.88 124 TYR A C 1
ATOM 990 O O . TYR A 1 124 ? 1.835 -2.325 -11.847 1.00 96.88 124 TYR A O 1
ATOM 998 N N . PHE A 1 125 ? 0.605 -0.478 -12.123 1.00 95.75 125 PHE A N 1
ATOM 999 C CA . PHE A 1 125 ? 0.084 -0.845 -13.440 1.00 95.75 125 PHE A CA 1
ATOM 1000 C C . PHE A 1 125 ? 1.187 -1.249 -14.430 1.00 95.75 125 PHE A C 1
ATOM 1002 O O . PHE A 1 125 ? 0.991 -2.133 -15.252 1.00 95.75 125 PHE A O 1
ATOM 1009 N N . GLY A 1 126 ? 2.357 -0.612 -14.332 1.00 92.81 126 GLY A N 1
ATOM 1010 C CA . GLY A 1 126 ? 3.526 -0.917 -15.159 1.00 92.81 126 GLY A CA 1
ATOM 1011 C C . GLY A 1 126 ? 4.639 -1.647 -14.410 1.00 92.81 126 GLY A C 1
ATOM 1012 O O . GLY A 1 126 ? 5.804 -1.287 -14.608 1.00 92.81 126 GLY A O 1
ATOM 1013 N N . LEU A 1 127 ? 4.328 -2.521 -13.445 1.00 94.94 127 LEU A N 1
ATOM 1014 C CA . LEU A 1 127 ? 5.367 -3.347 -12.824 1.00 94.94 127 LEU A CA 1
ATOM 1015 C C . LEU A 1 127 ? 5.988 -4.277 -13.881 1.00 94.94 127 LEU A C 1
ATOM 1017 O O . LEU A 1 127 ? 5.260 -4.849 -14.693 1.00 94.94 127 LEU A O 1
ATOM 1021 N N . PRO A 1 128 ? 7.321 -4.423 -13.900 1.00 95.00 128 PRO A N 1
ATOM 1022 C CA . PRO A 1 128 ? 7.982 -5.413 -14.741 1.00 95.00 128 PRO A CA 1
ATOM 1023 C C . PRO A 1 128 ? 7.706 -6.834 -14.228 1.00 95.00 128 PRO A C 1
ATOM 1025 O O . PRO A 1 128 ? 7.365 -7.027 -13.062 1.00 95.00 128 PRO A O 1
ATOM 1028 N N . ALA A 1 129 ? 7.904 -7.837 -15.089 1.00 95.50 129 ALA A N 1
ATOM 1029 C CA . ALA A 1 129 ? 7.597 -9.238 -14.784 1.00 95.50 129 ALA A CA 1
ATOM 1030 C C . ALA A 1 129 ? 8.234 -9.738 -13.474 1.00 95.50 129 ALA A C 1
ATOM 1032 O O . ALA A 1 129 ? 7.553 -10.365 -12.673 1.00 95.50 129 ALA A O 1
ATOM 1033 N N . TYR A 1 130 ? 9.491 -9.376 -13.202 1.00 93.75 130 TYR A N 1
ATOM 1034 C CA . TYR A 1 130 ? 10.178 -9.786 -11.974 1.00 93.75 130 TYR A CA 1
ATOM 1035 C C . TYR A 1 130 ? 9.539 -9.211 -10.695 1.00 93.75 130 TYR A C 1
ATOM 1037 O O . TYR A 1 130 ? 9.553 -9.859 -9.654 1.00 93.75 130 TYR A O 1
ATOM 1045 N N . ASP A 1 131 ? 8.942 -8.015 -10.742 1.00 95.06 131 ASP A N 1
ATOM 1046 C CA . ASP A 1 131 ? 8.218 -7.464 -9.589 1.00 95.06 131 ASP A CA 1
ATOM 1047 C C . ASP A 1 131 ? 6.814 -8.077 -9.470 1.00 95.06 131 ASP A C 1
ATOM 1049 O O . ASP A 1 131 ? 6.297 -8.216 -8.363 1.00 95.06 131 ASP A O 1
ATOM 1053 N N . ILE A 1 132 ? 6.211 -8.509 -10.583 1.00 96.06 132 ILE A N 1
ATOM 1054 C CA . ILE A 1 132 ? 4.962 -9.287 -10.573 1.00 96.06 132 ILE A CA 1
ATOM 1055 C C . ILE A 1 132 ? 5.196 -10.672 -9.950 1.00 96.06 132 ILE A C 1
ATOM 1057 O O . ILE A 1 132 ? 4.384 -11.127 -9.148 1.00 96.06 132 ILE A O 1
ATOM 1061 N N . GLU A 1 133 ? 6.321 -11.325 -10.248 1.00 96.25 133 GLU A N 1
ATOM 1062 C CA . GLU A 1 133 ? 6.714 -12.587 -9.606 1.00 96.25 133 GLU A CA 1
ATOM 1063 C C . GLU A 1 133 ? 6.850 -12.428 -8.088 1.00 96.25 133 GLU A C 1
ATOM 1065 O O . GLU A 1 133 ? 6.408 -13.296 -7.338 1.00 96.25 133 GLU A O 1
ATOM 1070 N N . ARG A 1 134 ? 7.378 -11.290 -7.619 1.00 95.62 134 ARG A N 1
ATOM 1071 C CA . ARG A 1 134 ? 7.455 -10.968 -6.185 1.00 95.62 134 ARG A CA 1
ATOM 1072 C C . ARG A 1 134 ? 6.080 -10.767 -5.552 1.00 95.62 134 ARG A C 1
ATOM 1074 O O . ARG A 1 134 ? 5.849 -11.259 -4.453 1.00 95.62 134 ARG A O 1
ATOM 1081 N N . VAL A 1 135 ? 5.159 -10.089 -6.240 1.00 96.38 135 VAL A N 1
ATOM 1082 C CA . VAL A 1 135 ? 3.752 -9.990 -5.805 1.00 96.38 135 VAL A CA 1
ATOM 1083 C C . VAL A 1 135 ? 3.148 -11.390 -5.642 1.00 96.38 135 VAL A C 1
ATOM 1085 O O . VAL A 1 135 ? 2.572 -11.689 -4.597 1.00 96.38 135 VAL A O 1
ATOM 1088 N N . ASN A 1 136 ? 3.338 -12.261 -6.637 1.00 96.62 136 ASN A N 1
ATOM 1089 C CA . ASN A 1 136 ? 2.842 -13.637 -6.624 1.00 96.62 136 ASN A CA 1
ATOM 1090 C C . ASN A 1 136 ? 3.494 -14.498 -5.526 1.00 96.62 136 ASN A C 1
ATOM 1092 O O . ASN A 1 136 ? 2.828 -15.333 -4.923 1.00 96.62 136 ASN A O 1
ATOM 1096 N N . ALA A 1 137 ? 4.780 -14.285 -5.235 1.00 95.94 137 ALA A N 1
ATOM 1097 C CA . ALA A 1 137 ? 5.482 -14.971 -4.151 1.00 95.94 137 ALA A CA 1
ATOM 1098 C C . ALA A 1 137 ? 4.966 -14.560 -2.760 1.00 95.94 137 ALA A C 1
ATOM 1100 O O . ALA A 1 137 ? 4.911 -15.394 -1.859 1.00 95.94 137 ALA A O 1
ATOM 1101 N N . ILE A 1 138 ? 4.564 -13.295 -2.587 1.00 95.44 138 ILE A N 1
ATOM 1102 C CA . ILE A 1 138 ? 3.990 -12.802 -1.327 1.00 95.44 138 ILE A CA 1
ATOM 1103 C C . ILE A 1 138 ? 2.599 -13.391 -1.086 1.00 95.44 138 ILE A C 1
ATOM 1105 O O . ILE A 1 138 ? 2.314 -13.832 0.029 1.00 95.44 138 ILE A O 1
ATOM 1109 N N . ASN A 1 139 ? 1.744 -13.381 -2.113 1.00 96.38 139 ASN A N 1
ATOM 1110 C CA . ASN A 1 139 ? 0.416 -13.981 -2.073 1.00 96.38 139 ASN A CA 1
ATOM 1111 C C . ASN A 1 139 ? -0.023 -14.411 -3.491 1.00 96.38 139 ASN A C 1
ATOM 1113 O O . ASN A 1 139 ? -0.413 -13.548 -4.282 1.00 96.38 139 ASN A O 1
ATOM 1117 N N . PRO A 1 140 ? -0.027 -15.717 -3.815 1.00 96.31 140 PRO A N 1
ATOM 1118 C CA . 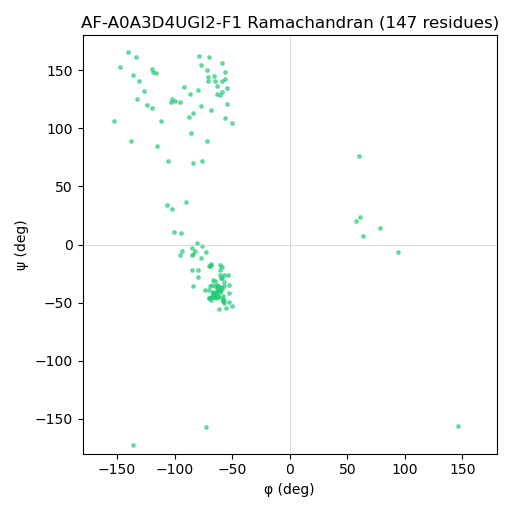PRO A 1 140 ? -0.436 -16.200 -5.137 1.00 96.31 140 PRO A CA 1
ATOM 1119 C C . PRO A 1 140 ? -1.943 -16.049 -5.400 1.00 96.31 140 PRO A C 1
ATOM 1121 O O . PRO A 1 140 ? -2.373 -16.031 -6.548 1.00 96.31 140 PRO A O 1
ATOM 1124 N N . GLU A 1 141 ? -2.747 -15.880 -4.348 1.00 96.69 141 GLU A N 1
ATOM 1125 C CA . GLU A 1 141 ? -4.202 -15.699 -4.426 1.00 96.69 141 GLU A CA 1
ATOM 1126 C C . GLU A 1 141 ? -4.607 -14.211 -4.437 1.00 96.69 141 GLU A C 1
ATOM 1128 O O . GLU A 1 141 ? -5.785 -13.868 -4.278 1.00 96.69 141 GLU A O 1
ATOM 1133 N N . VAL A 1 142 ? -3.640 -13.294 -4.580 1.00 97.69 142 VAL A N 1
ATOM 1134 C CA . VAL A 1 142 ? -3.911 -11.854 -4.562 1.00 97.69 142 VAL A CA 1
ATOM 1135 C C . VAL A 1 142 ? -4.809 -11.451 -5.730 1.00 97.69 142 VAL A C 1
ATOM 1137 O O . VAL A 1 142 ? -4.557 -11.751 -6.897 1.00 97.69 142 VAL A O 1
ATOM 1140 N N . ARG A 1 143 ? -5.879 -10.715 -5.427 1.00 98.25 143 ARG A N 1
ATOM 1141 C CA . ARG A 1 143 ? -6.813 -10.233 -6.449 1.00 98.25 143 ARG A CA 1
ATOM 1142 C C . ARG A 1 143 ? -6.326 -8.916 -7.028 1.00 98.25 143 ARG A C 1
ATOM 1144 O O . ARG A 1 143 ? -6.063 -7.962 -6.299 1.00 98.25 143 ARG A O 1
ATOM 1151 N N . ILE A 1 144 ? -6.261 -8.823 -8.350 1.00 98.00 144 ILE A N 1
ATOM 1152 C CA . ILE A 1 144 ? -5.872 -7.584 -9.023 1.00 98.00 144 ILE A CA 1
ATOM 1153 C C . ILE A 1 144 ? -7.118 -6.794 -9.408 1.00 98.00 144 ILE A C 1
ATOM 1155 O O . ILE A 1 144 ? -7.985 -7.274 -10.136 1.00 98.00 144 ILE A O 1
ATOM 1159 N N . VAL A 1 145 ? -7.189 -5.556 -8.928 1.00 97.94 145 VAL A N 1
ATOM 1160 C CA . VAL A 1 145 ? -8.211 -4.579 -9.299 1.00 97.94 145 VAL A CA 1
ATOM 1161 C C . VAL A 1 145 ? -7.589 -3.582 -10.270 1.00 97.94 145 VAL A C 1
ATOM 1163 O O . VAL A 1 145 ? -6.602 -2.911 -9.958 1.00 97.94 145 VAL A O 1
ATOM 1166 N N . LEU A 1 146 ? -8.183 -3.470 -11.456 1.00 97.00 146 LEU A N 1
ATOM 1167 C CA . LEU A 1 146 ? -7.754 -2.547 -12.496 1.00 97.00 146 LEU A CA 1
ATOM 1168 C C . LEU A 1 146 ? -8.883 -1.565 -12.828 1.00 97.00 146 LEU A C 1
ATOM 1170 O O . LEU A 1 146 ? -9.947 -1.963 -13.293 1.00 97.00 146 LEU A O 1
ATOM 1174 N N . LEU A 1 147 ? -8.641 -0.277 -12.598 1.00 95.69 147 LEU A N 1
ATOM 1175 C CA . LEU A 1 147 ? -9.511 0.829 -12.990 1.00 95.69 147 LEU A CA 1
ATOM 1176 C C . LEU A 1 147 ? -8.964 1.463 -14.267 1.00 95.69 147 LEU A C 1
ATOM 1178 O O . LEU A 1 147 ? -7.840 1.947 -14.295 1.00 95.69 147 LEU A O 1
ATOM 1182 N N . VAL A 1 148 ? -9.766 1.525 -15.320 1.00 93.00 148 VAL A N 1
ATOM 1183 C CA . VAL A 1 148 ? -9.393 2.183 -16.581 1.00 93.00 148 VAL A CA 1
ATOM 1184 C C . VAL A 1 148 ? -10.362 3.321 -16.887 1.00 93.00 148 VAL A C 1
ATOM 1186 O O . VAL A 1 148 ? -11.510 3.290 -16.444 1.00 93.00 148 VAL A O 1
ATOM 1189 N N . ARG A 1 149 ? -9.882 4.347 -17.594 1.00 91.38 149 ARG A N 1
ATOM 1190 C CA . ARG A 1 149 ? -10.655 5.518 -18.016 1.00 91.38 149 ARG A CA 1
ATOM 1191 C C . ARG A 1 149 ? -10.271 5.915 -19.431 1.00 91.38 149 ARG A C 1
ATOM 1193 O O . ARG A 1 149 ? -9.055 5.874 -19.712 1.00 91.38 149 ARG A O 1
#

Secondary structure (DSSP, 8-state):
----------S-SEEEEE-TTSSHHHHHHHHTTSTTEE--SSS---HHHHSSSS--TTHHHHHHHHHHHHHHHHHT-TT--HHHHHHHHHHHHHT-SS--HHHHHHTTTTSPTTPEEEEE-GGGGG--HHHHHHHHHH-TTPEEEE---

pLDDT: mean 90.32, std 13.55, range [32.75, 98.5]

Solvent-accessible surface area (backbone atoms only — not comparable to full-atom values): 8565 Å² total; per-residue (Å²): 132,86,82,76,67,79,78,70,73,35,52,54,51,29,38,33,25,19,39,74,94,32,54,57,68,58,51,50,60,56,50,57,72,40,86,61,39,33,55,59,92,64,71,38,62,38,57,68,42,40,67,31,98,74,50,42,85,58,27,58,52,52,27,27,53,53,18,50,55,49,43,59,58,52,72,72,52,81,90,57,62,74,68,49,57,55,52,49,50,52,28,57,62,46,48,52,90,74,80,52,71,69,57,58,24,55,62,38,61,73,46,61,94,84,38,49,32,37,46,54,29,36,77,49,64,76,58,52,70,74,54,50,50,50,50,40,72,73,36,75,80,45,40,79,41,78,38,80,121

Mean predicted aligned error: 5.04 Å